Protein AF-A0A6J7E1D4-F1 (afdb_monomer_lite)

Organism: NCBI:txid449393

Foldseek 3Di:
DVVVCVVVVHDPVVVVVVQVVVCVVPVAHCPDPVSVVVVVVVVVVCVVVVPDDPDDPCPDPPVPVPPDPPDD

Structure (mmCIF, N/CA/C/O backbone):
data_AF-A0A6J7E1D4-F1
#
_entry.id   AF-A0A6J7E1D4-F1
#
loop_
_atom_site.group_PDB
_atom_site.id
_atom_site.type_symbol
_atom_site.label_atom_id
_atom_site.label_alt_id
_atom_site.label_comp_id
_atom_site.label_asym_id
_atom_site.label_entity_id
_atom_site.label_seq_id
_atom_site.pdbx_PDB_ins_code
_atom_site.Cartn_x
_atom_site.Cartn_y
_atom_site.Cartn_z
_atom_site.occupancy
_atom_site.B_iso_or_equiv
_atom_site.auth_seq_id
_atom_site.auth_comp_id
_atom_site.auth_asym_id
_atom_site.auth_atom_id
_atom_site.pdbx_PDB_model_num
ATOM 1 N N . MET A 1 1 ? 9.424 -10.378 2.264 1.00 75.94 1 MET A N 1
ATOM 2 C CA . MET A 1 1 ? 9.460 -9.722 0.931 1.00 75.94 1 MET A CA 1
ATOM 3 C C . MET A 1 1 ? 9.714 -10.695 -0.226 1.00 75.94 1 MET A C 1
ATOM 5 O O . MET A 1 1 ? 9.010 -10.591 -1.222 1.00 75.94 1 MET A O 1
ATOM 9 N N . ALA A 1 2 ? 10.658 -11.642 -0.116 1.00 76.88 2 ALA A N 1
ATOM 10 C CA . ALA A 1 2 ? 11.000 -12.567 -1.210 1.00 76.88 2 ALA A CA 1
ATOM 11 C C . ALA A 1 2 ? 9.814 -13.420 -1.713 1.00 76.88 2 ALA A C 1
ATOM 13 O O . ALA A 1 2 ? 9.544 -13.431 -2.910 1.00 76.88 2 ALA A O 1
ATOM 14 N N . GLY A 1 3 ? 9.042 -14.037 -0.808 1.00 91.56 3 GLY A N 1
ATOM 15 C CA . GLY A 1 3 ? 7.882 -14.855 -1.196 1.00 91.56 3 GLY A CA 1
ATOM 16 C C . GLY A 1 3 ? 6.788 -14.073 -1.936 1.00 91.56 3 GLY A C 1
ATOM 17 O O . GLY A 1 3 ? 6.197 -14.571 -2.888 1.00 91.56 3 GLY A O 1
ATOM 18 N N . THR A 1 4 ? 6.550 -12.812 -1.563 1.00 93.19 4 THR A N 1
ATOM 19 C CA . THR A 1 4 ? 5.590 -11.945 -2.267 1.00 93.19 4 THR A CA 1
ATOM 20 C C . THR A 1 4 ? 6.079 -11.586 -3.666 1.00 93.19 4 THR A C 1
ATOM 22 O O . THR A 1 4 ? 5.289 -11.606 -4.602 1.00 93.19 4 THR A O 1
ATOM 25 N N . ALA A 1 5 ? 7.372 -11.288 -3.824 1.00 93.19 5 ALA A N 1
ATOM 26 C CA . ALA A 1 5 ? 7.954 -10.958 -5.124 1.00 93.19 5 ALA A CA 1
ATOM 27 C C . ALA A 1 5 ? 7.842 -12.133 -6.109 1.00 93.19 5 ALA A C 1
ATOM 29 O O . ALA A 1 5 ? 7.403 -11.938 -7.240 1.00 93.19 5 ALA A O 1
ATOM 30 N N . GLN A 1 6 ? 8.131 -13.352 -5.641 1.00 93.31 6 GLN A N 1
ATOM 31 C CA . GLN A 1 6 ? 7.971 -14.579 -6.424 1.00 93.31 6 GLN A CA 1
ATOM 32 C C . GLN A 1 6 ? 6.513 -14.804 -6.844 1.00 93.31 6 GLN A C 1
ATOM 34 O O . GLN A 1 6 ? 6.240 -15.007 -8.022 1.00 93.31 6 GLN A O 1
ATOM 39 N N . ARG A 1 7 ? 5.562 -14.705 -5.904 1.00 94.44 7 ARG A N 1
ATOM 40 C CA . ARG A 1 7 ? 4.125 -14.886 -6.188 1.00 94.44 7 ARG A CA 1
ATOM 41 C C . ARG A 1 7 ? 3.555 -13.849 -7.155 1.00 94.44 7 ARG A C 1
ATOM 43 O O . ARG A 1 7 ? 2.572 -14.128 -7.829 1.00 94.44 7 ARG A O 1
ATOM 50 N N . LEU A 1 8 ? 4.134 -12.651 -7.179 1.00 89.88 8 LEU A N 1
ATOM 51 C CA . LEU A 1 8 ? 3.716 -11.555 -8.052 1.00 89.88 8 LEU A CA 1
ATOM 52 C C . LEU A 1 8 ? 4.534 -11.472 -9.350 1.00 89.88 8 LEU A C 1
ATOM 54 O O . LEU A 1 8 ? 4.351 -10.508 -10.088 1.00 89.88 8 LEU A O 1
ATOM 58 N N . PHE A 1 9 ? 5.433 -12.430 -9.614 1.00 91.25 9 PHE A N 1
ATOM 59 C CA . PHE A 1 9 ? 6.327 -12.435 -10.781 1.00 91.25 9 PHE A CA 1
ATOM 60 C C . PHE A 1 9 ? 7.040 -11.089 -10.985 1.00 91.25 9 PHE A C 1
ATOM 62 O O . PHE A 1 9 ? 7.090 -10.537 -12.081 1.00 91.25 9 PHE A O 1
ATOM 69 N N . THR A 1 10 ? 7.555 -10.520 -9.895 1.00 90.62 10 THR A N 1
ATOM 70 C CA . THR A 1 10 ? 8.182 -9.196 -9.893 1.00 90.62 10 THR A CA 1
ATOM 71 C C . THR A 1 10 ? 9.481 -9.192 -9.091 1.00 90.62 10 THR A C 1
ATOM 73 O O . THR A 1 10 ? 9.807 -10.149 -8.386 1.00 90.62 10 THR A O 1
ATOM 76 N N . HIS A 1 11 ? 10.236 -8.097 -9.159 1.00 93.38 11 HIS A N 1
ATOM 77 C CA . HIS A 1 11 ? 11.455 -7.943 -8.375 1.00 93.38 11 HIS A CA 1
ATOM 78 C C . HIS A 1 11 ? 11.145 -7.530 -6.934 1.00 93.38 11 HIS A C 1
ATOM 80 O O . HIS A 1 11 ? 10.225 -6.759 -6.655 1.00 93.38 11 HIS A O 1
ATOM 86 N N . ARG A 1 12 ? 11.985 -7.973 -5.988 1.00 95.38 12 ARG A N 1
ATOM 87 C CA . ARG A 1 12 ? 11.872 -7.580 -4.571 1.00 95.38 12 ARG A CA 1
ATOM 88 C C . ARG A 1 12 ? 11.869 -6.058 -4.374 1.00 95.38 12 ARG A C 1
ATOM 90 O O . ARG A 1 12 ? 11.212 -5.570 -3.464 1.00 95.38 12 ARG A O 1
ATOM 97 N N . HIS A 1 13 ? 12.576 -5.316 -5.232 1.00 95.19 13 HIS A N 1
ATOM 98 C CA . HIS A 1 13 ? 12.613 -3.853 -5.183 1.00 95.19 13 HIS A CA 1
ATOM 99 C C . HIS A 1 13 ? 11.277 -3.238 -5.605 1.00 95.19 13 HIS A C 1
ATOM 101 O O . HIS A 1 13 ? 10.861 -2.257 -5.005 1.00 95.19 13 HIS A O 1
ATOM 107 N N . THR A 1 14 ? 10.557 -3.854 -6.546 1.00 94.69 14 THR A N 1
ATOM 108 C CA . THR A 1 14 ? 9.198 -3.438 -6.917 1.00 94.69 14 THR A CA 1
ATOM 109 C C . THR A 1 14 ? 8.225 -3.651 -5.761 1.00 94.69 14 THR A C 1
ATOM 111 O O . THR A 1 14 ? 7.390 -2.791 -5.495 1.00 94.69 14 THR A O 1
ATOM 114 N N . VAL A 1 15 ? 8.345 -4.766 -5.029 1.00 94.31 15 VAL A N 1
ATOM 115 C CA . VAL A 1 15 ? 7.542 -4.995 -3.814 1.00 94.31 15 VAL A CA 1
ATOM 116 C C . VAL A 1 15 ? 7.876 -3.966 -2.738 1.00 94.31 15 VAL A C 1
ATOM 118 O O . VAL A 1 15 ? 6.959 -3.385 -2.166 1.00 94.31 15 VAL A O 1
ATOM 121 N N . ARG A 1 16 ? 9.167 -3.709 -2.492 1.00 95.00 16 ARG A N 1
ATOM 122 C CA . ARG A 1 16 ? 9.614 -2.703 -1.520 1.00 95.00 16 ARG A CA 1
ATOM 123 C C . ARG A 1 16 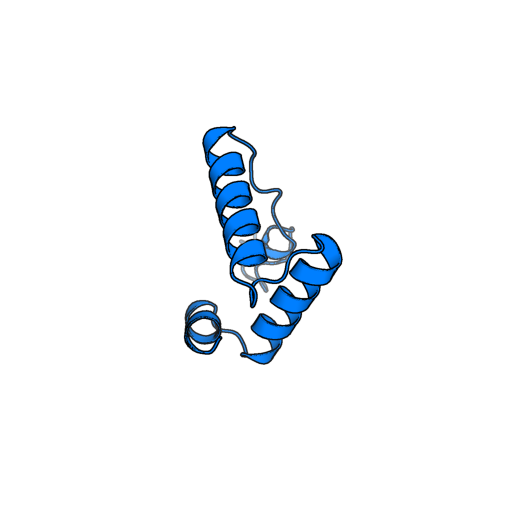? 9.052 -1.320 -1.853 1.00 95.00 16 ARG A C 1
ATOM 125 O O . ARG A 1 16 ? 8.364 -0.751 -1.018 1.00 95.00 16 ARG A O 1
ATOM 132 N N . TYR A 1 17 ? 9.245 -0.862 -3.089 1.00 95.00 17 TYR A N 1
ATOM 133 C CA . TYR A 1 17 ? 8.717 0.412 -3.574 1.00 95.00 17 TYR A CA 1
ATOM 134 C C . TYR A 1 17 ? 7.199 0.525 -3.378 1.00 95.00 17 TYR A C 1
ATOM 136 O O . TYR A 1 17 ? 6.697 1.532 -2.892 1.00 95.00 17 TYR A O 1
ATOM 144 N N . ARG A 1 18 ? 6.442 -0.532 -3.705 1.00 93.44 18 ARG A N 1
ATOM 145 C CA . ARG A 1 18 ? 4.983 -0.527 -3.518 1.00 93.44 18 ARG A CA 1
ATOM 146 C C . ARG A 1 18 ? 4.586 -0.398 -2.047 1.00 93.44 18 ARG A C 1
ATOM 148 O O . ARG A 1 18 ? 3.619 0.293 -1.753 1.00 93.44 18 ARG A O 1
ATOM 155 N N . LEU A 1 19 ? 5.305 -1.048 -1.133 1.00 95.31 19 LEU A N 1
ATOM 156 C CA . LEU A 1 19 ? 5.032 -0.951 0.304 1.00 95.31 19 LEU A CA 1
ATOM 157 C C . LEU A 1 19 ? 5.435 0.417 0.873 1.00 95.31 19 LEU A C 1
ATOM 159 O O . LEU A 1 19 ? 4.690 0.971 1.677 1.00 95.31 19 LEU A O 1
ATOM 163 N N . GLU A 1 20 ? 6.546 0.991 0.410 1.00 96.62 20 GLU A N 1
ATOM 164 C CA . GLU A 1 20 ? 6.931 2.377 0.716 1.00 96.62 20 GLU A CA 1
ATOM 165 C C . GLU A 1 20 ? 5.838 3.350 0.258 1.00 96.62 20 GLU A C 1
ATOM 167 O O . GLU A 1 20 ? 5.374 4.176 1.042 1.00 96.62 20 GLU A O 1
ATOM 172 N N . ARG A 1 21 ? 5.312 3.168 -0.959 1.00 95.81 21 ARG A N 1
ATOM 173 C CA . ARG A 1 21 ? 4.218 3.995 -1.474 1.00 95.81 21 ARG A CA 1
ATOM 174 C C . ARG A 1 21 ? 2.923 3.855 -0.669 1.00 95.81 21 ARG A C 1
ATOM 176 O O . ARG A 1 21 ? 2.219 4.839 -0.463 1.00 95.81 21 ARG A O 1
ATOM 183 N N . VAL A 1 22 ? 2.595 2.652 -0.193 1.00 94.88 22 VAL A N 1
ATOM 184 C CA . VAL A 1 22 ? 1.449 2.445 0.713 1.00 94.88 22 VAL A CA 1
ATOM 185 C C . VAL A 1 22 ? 1.644 3.220 2.015 1.00 94.88 22 VAL A C 1
ATOM 187 O O . VAL A 1 22 ? 0.696 3.854 2.480 1.00 94.88 22 VAL A O 1
ATOM 190 N N . ARG A 1 23 ? 2.858 3.221 2.575 1.00 97.12 23 ARG A N 1
ATOM 191 C CA . ARG A 1 23 ? 3.180 3.994 3.780 1.00 97.12 23 ARG A CA 1
ATOM 192 C C . ARG A 1 23 ? 3.033 5.495 3.550 1.00 97.12 23 ARG A C 1
ATOM 194 O O . ARG A 1 23 ? 2.433 6.161 4.383 1.00 97.12 23 ARG A O 1
ATOM 201 N N . GLU A 1 24 ? 3.515 6.019 2.427 1.00 97.75 24 GLU A N 1
ATOM 202 C CA . GLU A 1 24 ? 3.344 7.436 2.072 1.00 97.75 24 GLU A CA 1
ATOM 203 C C . GLU A 1 24 ? 1.868 7.838 1.947 1.00 97.75 24 GLU A C 1
ATOM 205 O O . GLU A 1 24 ? 1.483 8.913 2.395 1.00 97.75 24 GLU A O 1
ATOM 210 N N . LEU A 1 25 ? 1.040 6.981 1.340 1.00 95.75 25 LEU A N 1
ATOM 211 C CA . LEU A 1 25 ? -0.370 7.282 1.075 1.00 95.75 25 LEU A CA 1
ATOM 212 C C . LEU A 1 25 ? -1.277 7.105 2.297 1.00 95.75 25 LEU A C 1
ATOM 214 O O . LEU A 1 25 ? -2.266 7.819 2.430 1.00 95.75 25 LEU A O 1
ATOM 218 N N . SER A 1 26 ? -0.988 6.123 3.150 1.00 94.69 26 SER A N 1
ATOM 219 C CA . SER A 1 26 ? -1.847 5.769 4.289 1.00 94.69 26 SER A CA 1
ATOM 220 C C . SER A 1 26 ? -1.312 6.240 5.639 1.00 94.69 26 SER A C 1
ATOM 222 O O . SER A 1 26 ? -2.045 6.208 6.623 1.00 94.69 26 SER A O 1
ATOM 224 N N . GLY A 1 27 ? -0.033 6.611 5.718 1.00 97.44 27 GLY A N 1
ATOM 225 C CA . GLY A 1 27 ? 0.675 6.826 6.981 1.00 97.44 27 GLY A CA 1
ATOM 226 C C . GLY A 1 27 ? 0.972 5.539 7.764 1.00 97.44 27 GLY A C 1
ATOM 227 O O . GLY A 1 27 ? 1.586 5.609 8.826 1.00 97.44 27 GLY A O 1
ATOM 228 N N . LEU A 1 28 ? 0.568 4.362 7.267 1.00 97.69 28 LEU A N 1
ATOM 229 C CA . LEU A 1 28 ? 0.708 3.080 7.960 1.00 97.69 28 LEU A CA 1
ATOM 230 C C . LEU A 1 28 ? 1.871 2.265 7.386 1.00 97.69 28 LEU A C 1
ATOM 232 O O . LEU A 1 28 ? 1.959 2.037 6.181 1.00 97.69 28 LEU A O 1
ATOM 236 N N . ASP A 1 29 ? 2.750 1.781 8.262 1.00 96.06 29 ASP A N 1
ATOM 237 C CA . ASP A 1 29 ? 3.861 0.908 7.882 1.00 96.06 29 ASP A CA 1
ATOM 238 C C . ASP A 1 29 ? 3.488 -0.575 8.028 1.00 96.06 29 ASP A C 1
ATOM 240 O O . ASP A 1 29 ? 3.077 -1.027 9.092 1.00 96.06 29 ASP A O 1
ATOM 244 N N . VAL A 1 30 ? 3.686 -1.358 6.966 1.00 93.81 30 VAL A N 1
ATOM 245 C CA . VAL A 1 30 ? 3.479 -2.819 6.967 1.00 93.81 30 VAL A CA 1
ATOM 246 C C . VAL A 1 30 ? 4.556 -3.548 7.783 1.00 93.81 30 VAL A C 1
ATOM 248 O O . VAL A 1 30 ? 4.335 -4.680 8.226 1.00 93.81 30 VAL A O 1
ATOM 251 N N . GLY A 1 31 ? 5.721 -2.919 7.973 1.00 93.75 31 GLY A N 1
ATOM 252 C CA . GLY A 1 31 ? 6.788 -3.421 8.835 1.00 93.75 31 GLY A CA 1
ATOM 253 C C . GLY A 1 31 ? 6.432 -3.391 10.323 1.00 93.75 31 GLY A C 1
ATOM 254 O O . GLY A 1 31 ? 6.911 -4.244 11.070 1.00 93.75 31 GLY A O 1
ATOM 255 N N . SER A 1 32 ? 5.554 -2.476 10.747 1.00 96.50 32 SER A N 1
ATOM 256 C CA . SER A 1 32 ? 5.101 -2.377 12.135 1.00 96.50 32 SER A CA 1
ATOM 257 C C . SER A 1 32 ? 3.881 -3.264 12.398 1.00 96.50 32 SER A C 1
ATOM 259 O O . SER A 1 32 ? 3.038 -3.479 11.525 1.00 96.50 32 SER A O 1
ATOM 261 N N . THR A 1 33 ? 3.773 -3.805 13.615 1.00 97.81 33 THR A N 1
ATOM 262 C CA . THR A 1 33 ? 2.631 -4.650 14.002 1.00 97.81 33 THR A CA 1
ATOM 263 C C . THR A 1 33 ? 1.316 -3.870 13.951 1.00 97.81 33 THR A C 1
ATOM 265 O O . THR A 1 33 ? 0.390 -4.306 13.274 1.00 97.81 33 THR A O 1
ATOM 268 N N . ASP A 1 34 ? 1.267 -2.686 14.570 1.00 97.50 34 ASP A N 1
ATOM 269 C CA . ASP A 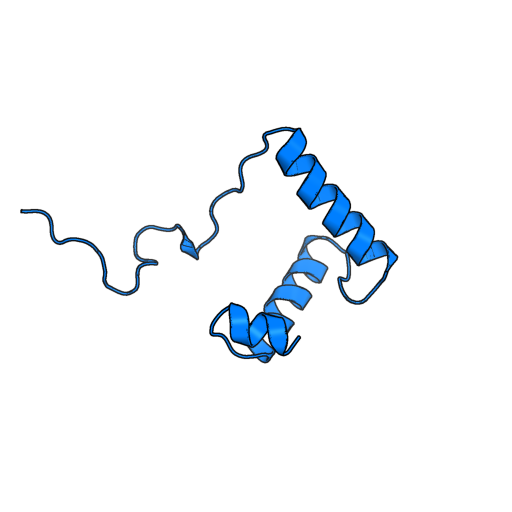1 34 ? 0.080 -1.818 14.594 1.00 97.50 34 ASP A CA 1
ATOM 270 C C . ASP A 1 34 ? -0.341 -1.359 13.185 1.00 97.50 34 ASP A C 1
ATOM 272 O O . ASP A 1 34 ? -1.512 -1.464 12.813 1.00 97.50 34 ASP A O 1
ATOM 276 N N . GLY A 1 35 ? 0.614 -0.930 12.352 1.00 97.50 35 GLY A N 1
ATOM 277 C CA . GLY A 1 35 ? 0.329 -0.522 10.976 1.00 97.50 35 GLY A CA 1
ATOM 278 C C . GLY A 1 35 ? -0.205 -1.680 10.134 1.00 97.50 35 GLY A C 1
ATOM 279 O O . GLY A 1 35 ? -1.203 -1.529 9.423 1.00 97.50 35 GLY A O 1
ATOM 280 N N . ARG A 1 36 ? 0.387 -2.873 10.271 1.00 96.56 36 ARG A N 1
ATOM 281 C CA . ARG A 1 36 ? -0.095 -4.096 9.616 1.00 96.56 36 ARG A CA 1
ATOM 282 C C . ARG A 1 36 ? -1.500 -4.489 10.073 1.00 96.56 36 ARG A C 1
ATOM 284 O O . ARG A 1 36 ? -2.304 -4.904 9.236 1.00 96.56 36 ARG A O 1
ATOM 291 N N . GLU A 1 37 ? -1.808 -4.380 11.361 1.00 98.12 37 GLU A N 1
ATOM 292 C CA . GLU A 1 37 ? -3.131 -4.704 11.907 1.00 98.12 37 GLU A CA 1
ATOM 293 C C . GLU A 1 37 ? -4.202 -3.735 11.411 1.00 98.12 37 GLU A C 1
ATOM 295 O O . GLU A 1 37 ? -5.227 -4.184 10.891 1.00 98.12 37 GLU A O 1
ATOM 300 N N . LYS A 1 38 ? -3.932 -2.425 11.452 1.00 98.00 38 LYS A N 1
ATOM 301 C CA . LYS A 1 38 ? -4.830 -1.390 10.915 1.00 98.00 38 LYS A CA 1
ATOM 302 C C . LYS A 1 38 ? -5.085 -1.572 9.418 1.00 98.00 38 LYS A C 1
ATOM 304 O O . LYS A 1 38 ? -6.237 -1.535 8.985 1.00 98.00 38 LYS A O 1
ATOM 309 N N . LEU A 1 39 ? -4.040 -1.847 8.632 1.00 96.81 39 LEU A N 1
ATOM 310 C CA . LEU A 1 39 ? -4.175 -2.140 7.200 1.00 96.81 39 LEU A CA 1
ATOM 311 C C . LEU A 1 39 ? -4.996 -3.414 6.952 1.00 96.81 39 LEU A C 1
ATOM 313 O O . LEU A 1 39 ? -5.891 -3.420 6.106 1.00 96.81 39 LEU A O 1
ATOM 317 N N . SER A 1 40 ? -4.726 -4.489 7.696 1.00 95.69 40 SER A N 1
ATOM 318 C CA . SER A 1 40 ? -5.458 -5.758 7.583 1.00 95.69 40 SER A CA 1
ATOM 319 C C . SER A 1 40 ? -6.938 -5.593 7.932 1.00 95.69 40 SER A C 1
ATOM 321 O O . SER A 1 40 ? -7.803 -6.097 7.211 1.00 95.69 40 SER A O 1
ATOM 323 N N . LEU A 1 41 ? -7.240 -4.849 8.999 1.00 97.06 41 LEU A N 1
ATOM 324 C CA . LEU A 1 41 ? -8.605 -4.526 9.399 1.00 97.06 41 LEU A CA 1
ATOM 325 C C . LEU A 1 41 ? -9.318 -3.708 8.321 1.00 97.06 41 LEU A C 1
ATOM 327 O O . LEU A 1 41 ? -10.415 -4.087 7.920 1.00 97.06 41 LEU A O 1
ATOM 331 N N . GLY A 1 42 ? -8.686 -2.654 7.796 1.00 94.44 42 GLY A N 1
ATOM 332 C CA . GLY A 1 42 ? -9.254 -1.840 6.719 1.00 94.44 42 GLY A CA 1
ATOM 333 C C . GLY A 1 42 ? -9.590 -2.667 5.475 1.00 94.44 42 GLY A C 1
ATOM 334 O O . GLY A 1 42 ? -10.709 -2.602 4.970 1.00 94.44 42 GLY A O 1
ATOM 335 N N . LEU A 1 43 ? -8.668 -3.532 5.033 1.00 93.81 43 LEU A N 1
ATOM 336 C CA . LEU A 1 43 ? -8.891 -4.419 3.883 1.00 93.81 43 LEU A CA 1
ATOM 337 C C . LEU A 1 43 ? -10.037 -5.419 4.111 1.00 93.81 43 LEU A C 1
ATOM 339 O O . LEU A 1 43 ? -10.753 -5.752 3.165 1.00 93.81 43 LEU A O 1
ATOM 343 N N . LYS A 1 44 ? -10.224 -5.909 5.342 1.00 95.81 44 LYS A N 1
ATOM 344 C CA . LYS A 1 44 ? -11.357 -6.779 5.699 1.00 95.81 44 LYS A CA 1
ATOM 345 C C . LYS A 1 44 ? -12.666 -5.994 5.764 1.00 95.81 44 LYS A C 1
ATOM 347 O O . LYS A 1 44 ? -13.659 -6.448 5.202 1.00 95.81 44 LYS A O 1
ATOM 352 N N . ALA A 1 45 ? -12.655 -4.816 6.383 1.00 96.06 45 ALA A N 1
ATOM 353 C CA . ALA A 1 45 ? -13.815 -3.939 6.485 1.00 96.06 45 ALA A CA 1
ATOM 354 C C . ALA A 1 45 ? -14.339 -3.545 5.100 1.00 96.06 45 ALA A C 1
ATOM 356 O O . ALA A 1 45 ? -15.538 -3.636 4.864 1.00 96.06 45 ALA A O 1
ATOM 357 N N . MET A 1 46 ? -13.453 -3.228 4.147 1.00 93.81 46 MET A N 1
ATOM 358 C CA . MET A 1 46 ? -13.846 -2.962 2.757 1.00 93.81 46 MET A CA 1
ATOM 359 C C . MET A 1 46 ? -14.649 -4.115 2.140 1.00 93.81 46 MET A C 1
ATOM 361 O O . MET A 1 46 ? -15.642 -3.866 1.465 1.00 93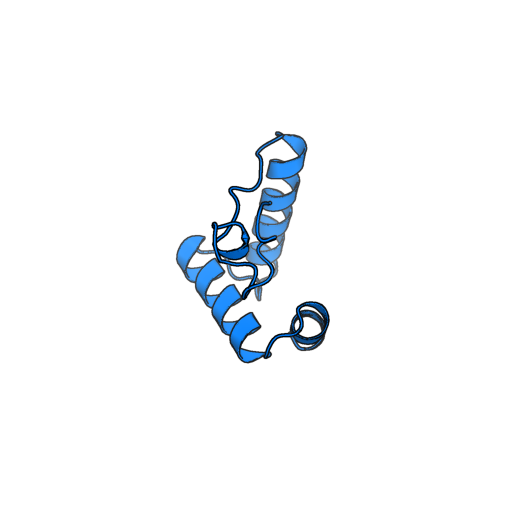.81 46 MET A O 1
ATOM 365 N N . ARG A 1 47 ? -14.262 -5.373 2.400 1.00 91.25 47 ARG A N 1
ATOM 366 C CA . ARG A 1 47 ? -14.995 -6.551 1.901 1.00 91.25 47 ARG A CA 1
ATOM 367 C C . ARG A 1 47 ? -16.358 -6.702 2.569 1.00 91.25 47 ARG A C 1
ATOM 369 O O . ARG A 1 47 ? -17.330 -6.974 1.878 1.00 91.25 47 ARG A O 1
ATOM 376 N N . VAL A 1 48 ? -16.421 -6.522 3.889 1.00 95.62 48 VAL A N 1
ATOM 377 C CA . VAL A 1 48 ? -17.671 -6.628 4.664 1.00 95.62 48 VAL A CA 1
ATOM 378 C C . VAL A 1 48 ? -18.666 -5.543 4.255 1.00 95.62 48 VAL A C 1
ATOM 380 O O . VAL A 1 48 ? -19.848 -5.819 4.100 1.00 95.62 48 VAL A O 1
ATOM 383 N N . LEU A 1 49 ? -18.180 -4.323 4.030 1.00 95.94 49 LEU A N 1
ATOM 384 C CA . LEU A 1 49 ? -18.994 -3.171 3.648 1.00 95.94 49 LEU A CA 1
ATOM 385 C C . LEU A 1 49 ? -19.331 -3.131 2.147 1.00 95.94 49 LEU A C 1
ATOM 387 O O . LEU A 1 49 ? -19.955 -2.176 1.695 1.00 95.94 49 LEU A O 1
ATOM 391 N N . GLY A 1 50 ? -18.899 -4.120 1.356 1.00 92.31 50 GLY A N 1
ATOM 392 C CA . GLY A 1 50 ? -19.147 -4.151 -0.090 1.00 92.31 50 GLY A CA 1
ATOM 393 C C . GLY A 1 50 ? -18.450 -3.029 -0.870 1.00 92.31 50 GLY A C 1
ATOM 394 O O . GLY A 1 50 ? -18.849 -2.713 -1.989 1.00 92.31 50 GLY A O 1
ATOM 395 N N . ILE A 1 51 ? -17.403 -2.419 -0.306 1.00 90.69 51 ILE A N 1
ATOM 396 C CA . ILE A 1 51 ? -16.627 -1.375 -0.977 1.00 90.69 51 ILE A CA 1
ATOM 397 C C . ILE A 1 51 ? -15.758 -2.050 -2.038 1.00 90.69 51 ILE A C 1
ATOM 399 O O . ILE A 1 51 ? -14.748 -2.691 -1.730 1.00 90.69 51 ILE A O 1
ATOM 403 N N . AL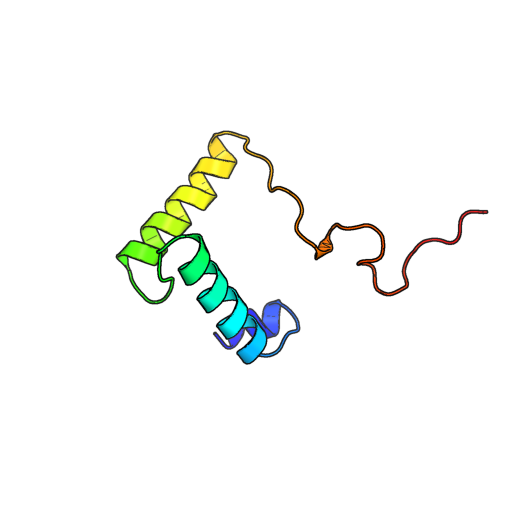A A 1 52 ? -16.156 -1.906 -3.303 1.00 79.69 52 ALA A N 1
ATOM 404 C CA . ALA A 1 52 ? -15.410 -2.449 -4.428 1.00 79.69 52 ALA A CA 1
ATOM 405 C C . ALA A 1 52 ? -13.978 -1.892 -4.459 1.00 79.69 52 ALA A C 1
ATOM 407 O O . ALA A 1 52 ? -13.736 -0.701 -4.238 1.00 79.69 52 ALA A O 1
ATOM 408 N N . HIS A 1 53 ? -13.011 -2.756 -4.776 1.00 75.38 53 HIS A N 1
ATOM 409 C CA . HIS A 1 53 ? -11.670 -2.298 -5.114 1.00 75.38 53 HIS A CA 1
ATOM 410 C C . HIS A 1 53 ? -11.779 -1.400 -6.348 1.00 75.38 53 HIS A C 1
ATOM 412 O O . HIS A 1 53 ? -12.138 -1.879 -7.424 1.00 75.38 53 HIS A O 1
ATOM 418 N N . ARG A 1 54 ? -11.466 -0.105 -6.201 1.00 71.44 54 ARG A N 1
ATOM 419 C CA . ARG A 1 54 ? -11.224 0.750 -7.366 1.00 71.44 54 ARG A CA 1
ATOM 420 C C . ARG A 1 54 ? -10.076 0.124 -8.137 1.00 71.44 54 ARG A C 1
ATOM 422 O O . ARG A 1 54 ? -8.970 0.060 -7.603 1.00 71.44 54 ARG A O 1
ATOM 429 N N . GLY A 1 55 ? -10.379 -0.385 -9.328 1.00 71.31 55 GLY A N 1
ATOM 430 C CA . GLY A 1 55 ? -9.403 -1.026 -10.191 1.00 71.31 55 GLY A CA 1
ATOM 431 C C . GLY A 1 55 ? -8.139 -0.176 -10.287 1.00 71.31 55 GLY A C 1
ATOM 432 O O . GLY A 1 55 ? -8.205 1.041 -10.450 1.00 71.31 55 GLY A O 1
ATOM 433 N N . GLY A 1 56 ? -6.987 -0.809 -10.074 1.00 70.19 56 GLY A N 1
ATOM 434 C CA . GLY A 1 56 ? -5.700 -0.134 -10.200 1.00 70.19 56 GLY A CA 1
ATOM 435 C C . GLY A 1 56 ? -5.284 0.047 -11.664 1.00 70.19 56 GLY A C 1
ATOM 436 O O . GLY A 1 56 ? -5.967 -0.442 -12.563 1.00 70.19 56 GLY A O 1
ATOM 437 N N . PRO A 1 57 ? -4.096 0.618 -11.920 1.00 68.31 57 PRO A N 1
ATOM 438 C CA . PRO A 1 57 ? -3.556 0.786 -13.274 1.00 68.31 57 PRO A CA 1
ATOM 439 C C . PRO A 1 57 ? -3.495 -0.519 -14.085 1.00 68.31 57 PRO A C 1
ATOM 441 O O . PRO A 1 57 ? -3.583 -0.526 -15.302 1.00 68.31 57 PRO A O 1
ATOM 444 N N . ALA A 1 58 ? -3.404 -1.665 -13.402 1.00 68.19 58 ALA A N 1
ATOM 445 C CA . ALA A 1 58 ? -3.458 -2.987 -14.025 1.00 68.19 58 ALA A CA 1
ATOM 446 C C . ALA A 1 58 ? -4.818 -3.334 -14.669 1.00 68.19 58 ALA A C 1
ATOM 448 O O . ALA A 1 58 ? -4.902 -4.295 -15.427 1.00 68.19 58 ALA A O 1
ATOM 449 N N . THR A 1 59 ? -5.876 -2.589 -14.346 1.00 71.56 59 THR A N 1
ATOM 450 C CA . THR A 1 59 ? -7.223 -2.740 -14.919 1.00 71.56 59 THR A CA 1
ATOM 451 C C . THR A 1 59 ? -7.548 -1.684 -15.976 1.00 71.56 59 THR A C 1
ATOM 453 O O . THR A 1 59 ? -8.634 -1.717 -16.547 1.00 71.56 59 THR A O 1
ATOM 456 N N . GLU A 1 60 ? -6.622 -0.765 -16.263 1.00 74.56 60 GLU A N 1
ATOM 457 C CA . GLU A 1 60 ? -6.799 0.242 -17.309 1.00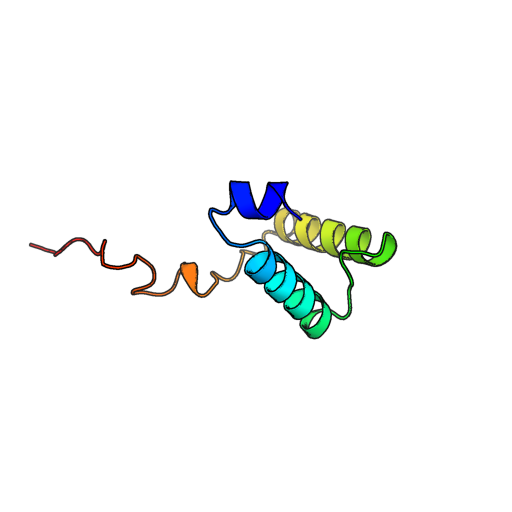 74.56 60 GLU A CA 1
ATOM 458 C C . GLU A 1 60 ? -6.737 -0.394 -18.708 1.00 74.56 60 GLU A C 1
ATOM 460 O O . GLU A 1 60 ? -6.024 -1.377 -18.950 1.00 74.56 60 GLU A O 1
ATOM 465 N N . ALA A 1 61 ? -7.488 0.175 -19.657 1.00 63.56 61 ALA A N 1
ATOM 466 C CA . ALA A 1 61 ? -7.448 -0.250 -21.052 1.00 63.56 61 ALA A CA 1
ATOM 467 C C . ALA A 1 61 ? -6.012 -0.115 -21.597 1.00 63.56 61 ALA A C 1
ATOM 469 O O . ALA A 1 61 ? -5.423 0.959 -21.555 1.00 63.56 61 ALA A O 1
ATOM 470 N N . GLY A 1 62 ? -5.436 -1.219 -22.085 1.00 68.06 62 GLY A N 1
ATOM 471 C CA . GLY A 1 62 ? -4.040 -1.278 -22.547 1.00 68.06 62 GLY A CA 1
ATOM 472 C C . GLY A 1 62 ? -3.055 -1.928 -21.565 1.00 68.06 62 GLY A C 1
ATOM 473 O O . GLY A 1 62 ? -1.970 -2.332 -21.985 1.00 68.06 62 GLY A O 1
ATOM 474 N N . ALA A 1 63 ? -3.445 -2.164 -20.305 1.00 66.94 63 ALA A N 1
ATOM 475 C CA . ALA A 1 63 ? -2.604 -2.849 -19.312 1.00 66.94 63 ALA A CA 1
ATOM 476 C C . ALA A 1 63 ? -2.319 -4.331 -19.646 1.00 66.94 63 ALA A C 1
ATOM 478 O O . ALA A 1 63 ? -1.406 -4.938 -19.087 1.00 66.94 63 ALA A O 1
ATOM 479 N N . ALA A 1 64 ? -3.055 -4.916 -20.598 1.00 65.75 64 ALA A N 1
ATOM 480 C CA . ALA A 1 64 ? -2.922 -6.308 -21.035 1.00 65.75 64 ALA A CA 1
ATOM 481 C C . ALA A 1 64 ? -1.657 -6.612 -21.873 1.00 65.75 64 ALA A C 1
ATOM 483 O O . ALA A 1 64 ? -1.568 -7.698 -22.449 1.00 65.75 64 ALA A O 1
ATOM 484 N N . ALA A 1 65 ? -0.701 -5.677 -21.976 1.00 63.00 65 ALA A N 1
ATOM 485 C CA . ALA A 1 65 ? 0.580 -5.857 -22.672 1.00 63.00 65 ALA A CA 1
ATOM 486 C C . ALA A 1 65 ? 0.432 -6.487 -24.076 1.00 63.00 65 ALA A C 1
ATOM 488 O O . ALA A 1 65 ? 1.101 -7.459 -24.418 1.00 63.00 65 ALA A O 1
ATOM 489 N N . GLY A 1 66 ? -0.504 -5.969 -24.878 1.00 63.19 66 GLY A N 1
ATOM 490 C CA . GLY A 1 66 ? -0.742 -6.433 -26.250 1.00 63.19 66 GLY A CA 1
ATOM 491 C C . GLY A 1 66 ? -1.697 -7.624 -26.404 1.00 63.19 66 GLY A C 1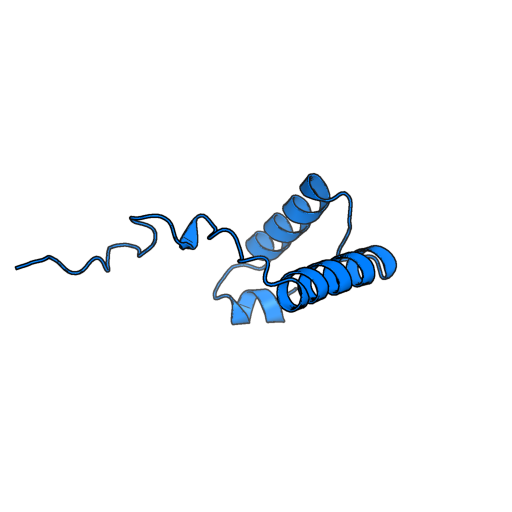
ATOM 492 O O . GLY A 1 66 ? -2.020 -7.974 -27.535 1.00 63.19 66 GLY A O 1
ATOM 493 N N . ARG A 1 67 ? -2.230 -8.211 -25.319 1.00 61.69 67 ARG A N 1
ATOM 494 C CA . ARG A 1 67 ? -3.287 -9.250 -25.381 1.00 61.69 67 ARG A CA 1
ATOM 495 C C . ARG A 1 67 ? -4.700 -8.669 -25.491 1.00 61.69 67 ARG A C 1
ATOM 497 O O . ARG A 1 67 ? -5.621 -9.120 -24.815 1.00 61.69 67 ARG A O 1
ATOM 504 N N . VAL A 1 68 ? -4.870 -7.640 -26.313 1.00 64.31 68 VAL A N 1
ATOM 505 C CA . VAL A 1 68 ? -6.200 -7.118 -26.648 1.00 64.31 68 VAL A CA 1
ATOM 506 C C . VAL A 1 68 ? -6.738 -7.974 -27.797 1.00 64.31 68 VAL A C 1
ATOM 508 O O . VAL A 1 68 ? -6.063 -8.050 -28.828 1.00 64.31 68 VAL A O 1
ATOM 511 N N . PRO A 1 69 ? -7.893 -8.653 -27.656 1.00 63.81 69 PRO A N 1
ATOM 512 C CA . PRO A 1 69 ? -8.492 -9.375 -28.770 1.00 63.81 69 PRO A CA 1
ATOM 513 C C . PRO A 1 69 ? -8.714 -8.390 -29.915 1.00 63.81 69 PRO A C 1
ATOM 515 O O . PRO A 1 69 ? -9.359 -7.358 -29.730 1.00 63.81 69 PRO A O 1
ATOM 518 N N . ARG A 1 70 ? -8.155 -8.676 -31.093 1.00 63.22 70 ARG A N 1
ATOM 519 C CA . ARG A 1 70 ? -8.499 -7.911 -32.290 1.00 63.22 70 ARG A CA 1
ATOM 520 C C . ARG A 1 70 ? -9.924 -8.304 -32.663 1.00 63.22 70 ARG A C 1
ATOM 522 O O . ARG A 1 70 ? -10.155 -9.444 -33.054 1.00 63.22 70 ARG A O 1
ATOM 529 N N . GLY A 1 71 ? -10.868 -7.394 -32.426 1.00 72.56 71 GLY A N 1
ATOM 530 C CA . GLY A 1 71 ? -12.258 -7.561 -32.838 1.00 72.56 71 GLY A CA 1
ATOM 531 C C . GLY A 1 71 ? -12.334 -7.830 -34.341 1.00 72.56 71 GLY A C 1
ATOM 532 O O . GLY A 1 71 ? -11.548 -7.262 -35.101 1.00 72.56 71 GLY A O 1
ATOM 533 N N . ARG A 1 72 ? -13.225 -8.748 -34.721 1.00 57.97 72 ARG A N 1
ATOM 534 C CA . ARG A 1 72 ? -13.559 -9.076 -36.109 1.00 57.97 72 ARG A CA 1
ATOM 535 C C . ARG A 1 72 ? -14.433 -7.990 -36.719 1.00 57.97 72 ARG A C 1
ATOM 537 O O . ARG A 1 72 ? -15.288 -7.468 -35.971 1.00 57.97 72 ARG A O 1
#

InterPro domains:
  IPR025736 PucR C-terminal helix-turn-helix domain [PF13556] (2-45)
  IPR042070 PucR C-terminal helix-turn-helix domain superfamily [G3DSA:1.10.10.2840] (1-49)
  IPR051448 CdaR-like transcriptional regulators [PTHR33744] (3-48)

Radius of gyration: 15.72 Å; chains: 1; bounding box: 32×22×51 Å

pLDDT: mean 86.52, std 12.79, range [57.97, 98.12]

Secondary structure (DSSP, 8-state):
-HHHHHHTTS-HHHHHHHHHHHHHHHS--TTSHHHHHHHHHHHHHHHHTT------GGGSTTTTTT------

Sequence (72 aa):
MAGTAQRLFTHRHTVRYRLERVRELSGLDVGSTDGREKLSLGLKAMRVLGIAHRGGPATEAGAAAGRVPRGR